Protein AF-A0A9X1X1B3-F1 (afdb_monomer)

Foldseek 3Di:
DDDPPPPDDVVNVVVVVVVVVVVVVVVVVVPPPVPLPPDDLVVLLLLLLVLLLLLLVCLLCVPDVVSVVDCSNVVSVVNDPVPPDCSSVVSNVVSNVLNVPQFFDPDDPPVRDGPSNVSSVCVSVDPVSVVSSVVSVVVVVVVVD

Sequence (145 aa):
MNNFLSRFSPVIFVCLLLTILIFSSCHAWFAKDETKKDLAPPQQREWLKQIALCDCLKHAFPKEDCIKNDVSFSILAEFTDFRQHNTYQLIDSLAKLAVKNIEPAQPADYEGKKPYMLGCIDFYHSKSLDSLIKVIEKRNRGSKK

Solvent-accessible surface area (backbone atoms only — not comparable to full-atom values): 8733 Å² total; per-residue (Å²): 135,89,84,87,76,87,77,74,54,71,66,58,57,53,53,53,53,52,51,53,57,60,56,59,63,59,59,66,70,70,69,72,68,74,72,80,70,82,66,56,69,73,58,51,54,50,48,54,37,51,47,32,32,4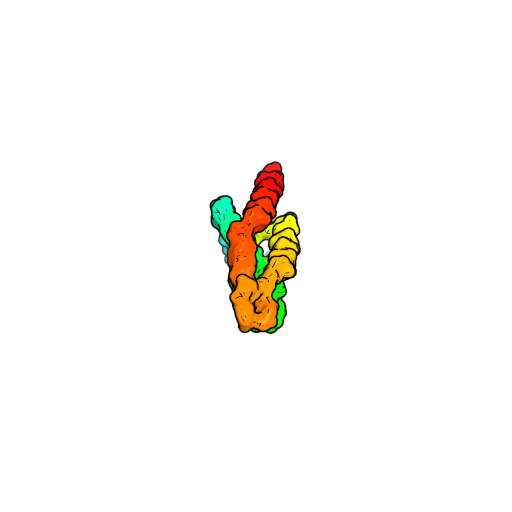8,40,17,48,42,63,64,38,78,82,43,62,73,65,71,72,50,58,64,58,61,56,52,53,68,76,43,85,49,86,57,84,59,48,61,59,56,38,44,55,50,18,49,49,51,52,70,68,49,59,51,61,80,94,56,97,54,83,75,46,55,57,54,70,59,46,29,52,50,46,53,73,27,70,67,52,56,50,51,50,53,52,52,55,53,51,58,61,59,73,76,110

Secondary structure (DSSP, 8-state):
---SSTT--HHHHHHHHHHHHHHHHHHTTTT---------HHHHHHHHHHHHHHHHHHHH-TT-HHHHH--HHHHHHHH--TTTTTHHHHHHHHHHHHHHTPPPPTTS-STT---HHHHHHHHHT-HHHHHHHHHHHHHHHHTT-

Structure (mmCIF, N/CA/C/O backbone):
data_AF-A0A9X1X1B3-F1
#
_entry.id   AF-A0A9X1X1B3-F1
#
loop_
_atom_site.group_PDB
_atom_site.id
_atom_site.type_symbol
_atom_site.label_atom_id
_atom_site.label_alt_id
_atom_site.label_comp_id
_atom_site.label_asym_id
_atom_site.label_entity_id
_atom_site.label_seq_id
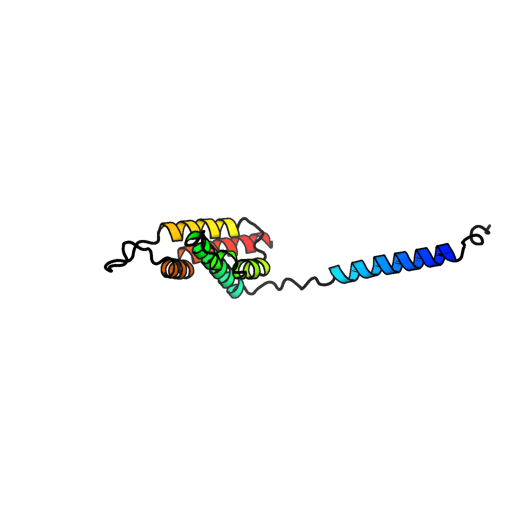_atom_site.pdbx_PDB_ins_code
_atom_site.Cartn_x
_atom_site.Cartn_y
_atom_site.Cartn_z
_atom_site.occupancy
_atom_site.B_iso_or_equiv
_atom_site.auth_seq_id
_atom_site.auth_comp_id
_atom_site.auth_asym_id
_atom_site.auth_atom_id
_atom_site.pdbx_PDB_model_num
ATOM 1 N N . MET A 1 1 ? 22.236 -39.956 -62.080 1.00 52.38 1 MET A N 1
ATOM 2 C CA . MET A 1 1 ? 21.683 -38.793 -61.355 1.00 52.38 1 MET A CA 1
ATOM 3 C C . MET A 1 1 ? 20.207 -38.675 -61.692 1.00 52.38 1 MET A C 1
ATOM 5 O O . MET A 1 1 ? 19.879 -38.744 -62.865 1.00 52.38 1 MET A O 1
ATOM 9 N N . ASN A 1 2 ? 19.387 -38.490 -60.656 1.00 53.97 2 ASN A N 1
ATOM 10 C CA . ASN A 1 2 ? 18.008 -37.983 -60.661 1.00 53.97 2 ASN A CA 1
ATOM 11 C C . ASN A 1 2 ? 16.904 -38.899 -61.205 1.00 53.97 2 ASN A C 1
ATOM 13 O O . ASN A 1 2 ? 16.773 -39.062 -62.406 1.00 53.97 2 ASN A O 1
ATOM 17 N N . ASN A 1 3 ? 16.071 -39.420 -60.291 1.00 54.41 3 ASN A N 1
ATOM 18 C CA . ASN A 1 3 ? 14.610 -39.535 -60.450 1.00 54.41 3 ASN A CA 1
ATOM 19 C C . ASN A 1 3 ? 13.932 -39.897 -59.110 1.00 54.41 3 ASN A C 1
ATOM 21 O O . ASN A 1 3 ? 13.127 -40.817 -59.026 1.00 54.41 3 ASN A O 1
ATOM 25 N N . PHE A 1 4 ? 14.267 -39.179 -58.030 1.00 54.16 4 PHE A N 1
ATOM 26 C CA . PHE A 1 4 ? 13.650 -39.403 -56.712 1.00 54.16 4 PHE A CA 1
ATOM 27 C C . PHE A 1 4 ? 12.422 -38.505 -56.446 1.00 54.16 4 PHE A C 1
ATOM 29 O O . PHE A 1 4 ? 11.787 -38.615 -55.405 1.00 54.16 4 PHE A O 1
ATOM 36 N N . LEU A 1 5 ? 12.049 -37.622 -57.383 1.00 54.91 5 LEU A N 1
ATOM 37 C CA . LEU A 1 5 ? 11.018 -36.597 -57.154 1.00 54.91 5 LEU A CA 1
ATOM 38 C C . LEU A 1 5 ? 9.655 -36.866 -57.823 1.00 54.91 5 LEU A C 1
ATOM 40 O O . LEU A 1 5 ? 8.737 -36.080 -57.629 1.00 54.91 5 LEU A O 1
ATOM 44 N N . SER A 1 6 ? 9.455 -37.971 -58.552 1.00 55.53 6 SER A N 1
ATOM 45 C CA . SER A 1 6 ? 8.199 -38.209 -59.298 1.00 55.53 6 SER A CA 1
ATOM 46 C C . SER A 1 6 ? 7.110 -38.994 -58.546 1.00 55.53 6 SER A C 1
ATOM 48 O O . SER A 1 6 ? 6.099 -39.353 -59.142 1.00 55.53 6 SER A O 1
ATOM 50 N N . ARG A 1 7 ? 7.280 -39.274 -57.244 1.00 59.16 7 ARG A N 1
ATOM 51 C CA . ARG A 1 7 ? 6.344 -40.104 -56.451 1.00 59.16 7 ARG A CA 1
ATOM 52 C C . ARG A 1 7 ? 5.592 -39.376 -55.337 1.00 59.16 7 ARG A C 1
ATOM 54 O O . ARG A 1 7 ? 4.928 -40.023 -54.528 1.00 59.16 7 ARG A O 1
ATOM 61 N N . PHE A 1 8 ? 5.653 -38.051 -55.286 1.00 59.47 8 PHE A N 1
ATOM 62 C CA . PHE A 1 8 ? 4.901 -37.304 -54.283 1.00 59.47 8 PHE A CA 1
ATOM 63 C C . PHE A 1 8 ? 3.468 -37.074 -54.768 1.00 59.47 8 PHE A C 1
ATOM 65 O O . PHE A 1 8 ? 3.219 -36.297 -55.683 1.00 59.47 8 PHE A O 1
ATOM 72 N N . SER A 1 9 ? 2.529 -37.804 -54.159 1.00 69.25 9 SER A N 1
ATOM 73 C CA . SER A 1 9 ? 1.090 -37.638 -54.374 1.00 69.25 9 SER A CA 1
ATOM 74 C C . SER A 1 9 ? 0.675 -36.186 -54.087 1.00 69.25 9 SER A C 1
ATOM 76 O O . SER A 1 9 ? 1.135 -35.626 -53.086 1.00 69.25 9 SER A O 1
ATOM 78 N N . PRO A 1 10 ? -0.214 -35.575 -54.894 1.00 72.25 10 PRO A N 1
ATOM 79 C CA . PRO A 1 10 ? -0.677 -34.196 -54.693 1.00 72.25 10 PRO A CA 1
ATOM 80 C C . PRO A 1 10 ? -1.274 -33.966 -53.295 1.00 72.25 10 PRO A C 1
ATOM 82 O O . PRO A 1 10 ? -1.212 -32.859 -52.767 1.00 72.25 10 PRO A O 1
ATOM 85 N N . VAL A 1 11 ? -1.763 -35.027 -52.646 1.00 74.38 11 VAL A N 1
ATOM 86 C CA . VAL A 1 11 ? -2.284 -34.997 -51.272 1.00 74.38 11 VAL A CA 1
ATOM 87 C C . VAL A 1 11 ? -1.201 -34.611 -50.254 1.00 74.38 11 VAL A C 1
ATOM 89 O O . VAL A 1 11 ? -1.471 -33.848 -49.331 1.00 74.38 11 VAL A O 1
ATOM 92 N N . ILE A 1 12 ? 0.044 -35.066 -50.443 1.00 76.06 12 ILE A N 1
ATOM 93 C CA . ILE A 1 12 ? 1.163 -34.774 -49.530 1.00 76.06 12 ILE A CA 1
ATOM 94 C C . ILE A 1 12 ? 1.532 -33.285 -49.594 1.00 76.06 12 ILE A C 1
ATOM 96 O O . ILE A 1 12 ? 1.781 -32.667 -48.560 1.00 76.06 12 ILE A O 1
ATOM 100 N N . PHE A 1 13 ? 1.505 -32.689 -50.790 1.00 75.00 13 PH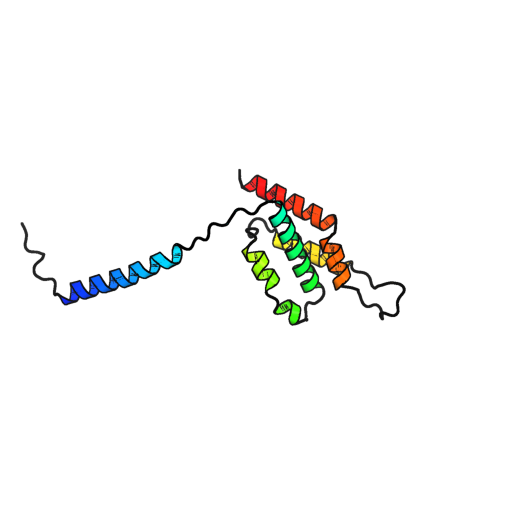E A N 1
ATOM 101 C CA . PHE A 1 13 ? 1.756 -31.257 -50.973 1.00 75.00 13 PHE A CA 1
ATOM 102 C C . PHE A 1 13 ? 0.674 -30.390 -50.320 1.00 75.00 13 PHE A C 1
ATOM 104 O O . PHE A 1 13 ? 0.999 -29.395 -49.675 1.00 75.00 13 PHE A O 1
ATOM 111 N N . VAL A 1 14 ? -0.597 -30.787 -50.426 1.00 80.25 14 VAL A N 1
ATOM 112 C CA . VAL A 1 14 ? -1.712 -30.075 -49.779 1.00 80.25 14 VAL A CA 1
ATOM 113 C C . VAL A 1 14 ? -1.605 -30.152 -48.252 1.00 80.25 14 VAL A C 1
ATOM 115 O O . VAL A 1 14 ? -1.761 -29.134 -47.579 1.00 80.25 14 VAL A O 1
ATOM 118 N N . CYS A 1 15 ? -1.266 -31.319 -47.693 1.00 78.69 15 CYS A N 1
ATOM 119 C CA . CYS A 1 15 ? -1.055 -31.468 -46.251 1.00 78.69 15 CYS A CA 1
ATOM 120 C C . CYS A 1 15 ? 0.129 -30.632 -45.737 1.00 78.69 15 CYS A C 1
ATOM 122 O O . CYS A 1 15 ? 0.015 -30.021 -44.677 1.00 78.69 15 CYS A O 1
ATOM 124 N N . LEU A 1 16 ? 1.235 -30.558 -46.486 1.00 79.12 16 LEU A N 1
ATOM 125 C CA . LEU A 1 16 ? 2.394 -29.732 -46.120 1.00 79.12 16 LEU A CA 1
ATOM 126 C C . LEU A 1 16 ? 2.087 -28.229 -46.172 1.00 79.12 16 LEU A C 1
ATOM 128 O O . LEU A 1 16 ? 2.544 -27.478 -45.316 1.00 79.12 16 LEU A O 1
ATOM 132 N N . LEU A 1 17 ? 1.287 -27.775 -47.137 1.00 75.81 17 LEU A N 1
ATOM 133 C CA . LEU A 1 17 ? 0.872 -26.370 -47.209 1.00 75.81 17 LEU A CA 1
ATOM 134 C C . LEU A 1 17 ? -0.062 -25.987 -46.052 1.00 75.81 17 LEU A C 1
ATOM 136 O O . LEU A 1 17 ? 0.082 -24.906 -45.480 1.00 75.81 17 LEU A O 1
ATOM 140 N N . LEU A 1 18 ? -0.974 -26.880 -45.658 1.00 77.31 18 LEU A N 1
ATOM 141 C CA . LEU A 1 18 ? -1.874 -26.649 -44.526 1.00 77.31 18 LEU A CA 1
ATOM 142 C C . LEU A 1 18 ? -1.125 -26.579 -43.189 1.00 77.31 18 LEU A C 1
ATOM 144 O O . LEU A 1 18 ? -1.441 -25.717 -42.372 1.00 77.31 18 LEU A O 1
ATOM 148 N N . THR A 1 19 ? -0.104 -27.412 -42.962 1.00 74.31 19 THR A N 1
ATOM 149 C CA . THR A 1 19 ? 0.688 -27.329 -41.723 1.00 74.31 19 THR A CA 1
ATOM 150 C C . THR A 1 19 ? 1.481 -26.025 -41.649 1.00 74.31 19 THR A C 1
ATOM 152 O O . THR A 1 19 ? 1.474 -25.378 -40.604 1.00 74.31 19 THR A O 1
ATOM 155 N N . ILE A 1 20 ? 2.080 -25.565 -42.752 1.00 73.25 20 ILE A N 1
ATOM 156 C CA . ILE A 1 20 ? 2.803 -24.280 -42.803 1.00 73.25 20 ILE A CA 1
ATOM 157 C C . ILE A 1 20 ? 1.873 -23.092 -42.486 1.00 73.25 20 ILE A C 1
ATOM 159 O O . ILE A 1 20 ? 2.271 -22.175 -41.761 1.00 73.25 20 ILE A O 1
ATOM 163 N N . LEU A 1 21 ? 0.623 -23.113 -42.965 1.00 65.88 21 LEU A N 1
ATOM 164 C CA . LEU A 1 21 ? -0.377 -22.072 -42.677 1.00 65.88 21 LEU A CA 1
ATOM 165 C C . LEU A 1 21 ? -0.831 -22.065 -41.203 1.00 65.88 21 LEU A C 1
ATOM 167 O O . LEU A 1 21 ? -1.060 -20.996 -40.631 1.00 65.88 21 LEU A O 1
ATOM 171 N N . ILE A 1 22 ? -0.902 -23.236 -40.561 1.00 67.94 22 ILE A N 1
ATOM 172 C CA . ILE A 1 22 ? -1.227 -23.357 -39.128 1.00 67.94 22 ILE A CA 1
ATOM 173 C C . ILE A 1 22 ? -0.045 -22.901 -38.250 1.00 67.94 22 ILE A C 1
ATOM 175 O O . ILE A 1 22 ? -0.249 -22.266 -37.218 1.00 67.94 22 ILE A O 1
ATOM 179 N N . PHE A 1 23 ? 1.204 -23.155 -38.657 1.00 61.25 23 PHE A N 1
ATOM 180 C CA . PHE A 1 23 ? 2.382 -22.702 -37.900 1.00 61.25 23 PHE A CA 1
ATOM 181 C C . PHE A 1 23 ? 2.646 -21.192 -38.028 1.00 61.25 23 PHE A C 1
ATOM 183 O O . PHE A 1 23 ? 3.079 -20.556 -37.067 1.00 61.25 23 PHE A O 1
ATOM 190 N N . SER A 1 24 ? 2.351 -20.585 -39.180 1.00 62.06 24 SER A N 1
ATOM 191 C CA . SER A 1 24 ? 2.582 -19.147 -39.412 1.00 62.06 24 SER A CA 1
ATOM 192 C C . SER A 1 24 ? 1.601 -18.233 -38.665 1.00 62.06 24 SER A C 1
ATOM 194 O O . SER A 1 24 ? 1.951 -17.099 -38.339 1.00 62.06 24 SER A O 1
ATOM 196 N N . SER A 1 25 ? 0.419 -18.731 -38.296 1.00 58.62 25 SER A N 1
ATOM 197 C CA . SER A 1 25 ? -0.553 -17.992 -37.478 1.00 58.62 25 SER A CA 1
ATOM 198 C C . SER A 1 25 ? -0.193 -17.951 -35.983 1.00 58.62 25 SER A C 1
ATOM 200 O O . SER A 1 25 ? -0.693 -17.090 -35.262 1.00 58.62 25 SER A O 1
ATOM 202 N N . CYS A 1 26 ? 0.738 -18.794 -35.519 1.00 57.03 26 CYS A N 1
ATOM 203 C CA . CYS A 1 26 ? 1.205 -18.791 -34.128 1.00 57.03 26 CYS A CA 1
ATOM 204 C C . CYS A 1 26 ? 2.259 -17.697 -33.848 1.00 57.03 26 CYS A C 1
ATOM 206 O O . CYS A 1 26 ? 2.348 -17.179 -32.738 1.00 57.03 26 CYS A O 1
ATOM 208 N N . HIS A 1 27 ? 3.029 -17.272 -34.857 1.00 54.47 27 HIS A N 1
ATOM 209 C CA . HIS A 1 27 ? 4.084 -16.266 -34.665 1.00 54.47 27 HIS A CA 1
ATOM 210 C C . HIS A 1 27 ? 3.569 -14.821 -34.561 1.00 54.47 27 HIS A C 1
ATOM 212 O O . HIS A 1 27 ? 4.207 -13.996 -33.910 1.00 54.47 27 HIS A O 1
ATOM 218 N N . ALA A 1 28 ? 2.403 -14.510 -35.137 1.00 53.94 28 ALA A N 1
ATOM 219 C CA . ALA A 1 28 ? 1.830 -13.161 -35.093 1.00 53.94 28 ALA A CA 1
ATOM 220 C C . ALA A 1 28 ? 1.285 -12.767 -33.705 1.00 53.94 28 ALA A C 1
ATOM 222 O O . ALA A 1 28 ? 1.117 -11.581 -33.425 1.00 53.94 28 ALA A O 1
ATOM 223 N N . TRP A 1 29 ? 1.037 -13.736 -32.818 1.00 50.09 29 TRP A N 1
ATOM 224 C CA . TRP A 1 29 ? 0.523 -13.476 -31.469 1.00 50.09 29 TRP A CA 1
ATOM 225 C C . TRP A 1 29 ? 1.611 -13.103 -30.453 1.00 50.09 29 TRP A C 1
ATOM 227 O O . TRP A 1 29 ? 1.320 -12.422 -29.475 1.00 50.09 29 TRP A O 1
ATOM 237 N N . PHE A 1 30 ? 2.873 -13.451 -30.716 1.00 54.97 30 PHE A N 1
ATOM 238 C CA . PHE A 1 30 ? 4.005 -13.091 -29.850 1.00 54.97 30 PHE A CA 1
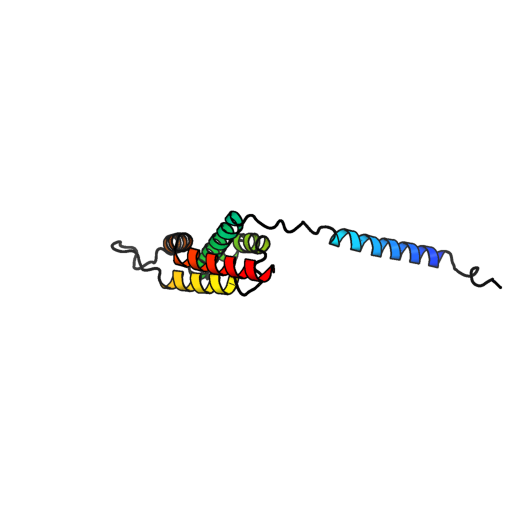ATOM 239 C C . PHE A 1 30 ? 4.646 -11.736 -30.192 1.00 54.97 30 PHE A C 1
ATOM 241 O O . PHE A 1 30 ? 5.540 -11.292 -29.482 1.00 54.97 30 PHE A O 1
ATOM 248 N N . ALA A 1 31 ? 4.196 -11.063 -31.257 1.00 49.09 31 ALA A N 1
ATOM 249 C CA . ALA A 1 31 ? 4.754 -9.783 -31.702 1.00 49.09 31 ALA A CA 1
ATOM 250 C C . ALA A 1 31 ? 4.055 -8.544 -31.107 1.00 49.09 31 ALA A C 1
ATOM 252 O O . ALA A 1 31 ? 4.408 -7.420 -31.456 1.00 49.09 31 ALA A O 1
ATOM 253 N N . LYS A 1 32 ? 3.089 -8.718 -30.194 1.00 46.41 32 LYS A N 1
ATOM 254 C CA . LYS A 1 32 ? 2.647 -7.641 -29.294 1.00 46.41 32 LYS A CA 1
ATOM 255 C C . LYS A 1 32 ? 3.515 -7.642 -28.036 1.00 46.41 32 LYS A C 1
ATOM 257 O O . LYS A 1 32 ? 3.031 -7.845 -26.929 1.00 46.41 32 LYS A O 1
ATOM 262 N N . ASP A 1 33 ? 4.812 -7.426 -28.217 1.00 50.38 33 ASP A N 1
ATOM 263 C CA . ASP A 1 33 ? 5.620 -6.877 -27.134 1.00 50.38 33 ASP A CA 1
ATOM 264 C C . ASP A 1 33 ? 5.270 -5.387 -27.098 1.00 50.38 33 ASP A C 1
ATOM 266 O O . ASP A 1 33 ? 5.836 -4.570 -27.829 1.00 50.38 33 ASP A O 1
ATOM 270 N N . GLU A 1 34 ? 4.207 -5.044 -26.361 1.00 54.66 34 GLU A N 1
ATOM 271 C CA . GLU A 1 34 ? 3.979 -3.655 -25.990 1.00 54.66 34 GLU A CA 1
ATOM 272 C C . GLU A 1 34 ? 5.214 -3.237 -25.210 1.00 54.66 34 GLU A C 1
ATOM 274 O O . GLU A 1 34 ? 5.386 -3.615 -24.055 1.00 54.66 34 GLU A O 1
ATOM 279 N N . THR A 1 35 ? 6.101 -2.509 -25.889 1.00 48.09 35 THR A N 1
ATOM 280 C CA . THR A 1 35 ? 7.284 -1.868 -25.330 1.00 48.09 35 THR A CA 1
ATOM 281 C C . THR A 1 35 ? 6.979 -1.431 -23.906 1.00 48.09 35 THR A C 1
ATOM 283 O O . THR A 1 35 ? 6.249 -0.453 -23.722 1.00 48.09 35 THR A O 1
ATOM 286 N N . LYS A 1 36 ? 7.504 -2.168 -22.914 1.00 54.66 36 LYS A N 1
ATOM 287 C CA . LYS A 1 36 ? 7.515 -1.769 -21.504 1.00 54.66 36 LYS A CA 1
ATOM 288 C C . LYS A 1 36 ? 8.119 -0.378 -21.467 1.00 54.66 36 LYS A C 1
ATOM 290 O O . LYS A 1 36 ? 9.337 -0.211 -21.525 1.00 54.66 36 LYS A O 1
ATOM 295 N N . LYS A 1 37 ? 7.265 0.640 -21.478 1.00 54.50 37 LYS A N 1
ATOM 296 C CA . LYS A 1 37 ? 7.709 2.021 -21.483 1.00 54.50 37 LYS A CA 1
ATOM 297 C C . LYS A 1 37 ? 8.304 2.236 -20.107 1.00 54.50 37 LYS A C 1
ATOM 299 O O . LYS A 1 37 ? 7.568 2.236 -19.124 1.00 54.50 37 LYS A O 1
ATOM 304 N N . ASP A 1 38 ? 9.631 2.334 -20.043 1.00 63.53 38 ASP A N 1
ATOM 305 C CA . ASP A 1 38 ? 10.349 2.664 -18.818 1.00 63.53 38 ASP A CA 1
ATOM 306 C C . ASP A 1 38 ? 9.679 3.911 -18.231 1.00 63.53 38 ASP A C 1
ATOM 308 O O . ASP A 1 38 ? 9.717 5.005 -18.800 1.00 63.53 38 ASP A O 1
ATOM 312 N N . LEU A 1 39 ? 8.945 3.705 -17.143 1.00 63.75 39 LEU A N 1
ATOM 313 C CA . LEU A 1 39 ? 8.124 4.751 -16.573 1.00 63.75 39 LEU A CA 1
ATOM 314 C C . LEU A 1 39 ? 8.983 5.876 -16.026 1.00 63.75 39 LEU A C 1
ATOM 316 O O . LEU A 1 39 ? 10.030 5.642 -15.416 1.00 63.75 39 LEU A O 1
ATOM 320 N N . ALA A 1 40 ? 8.494 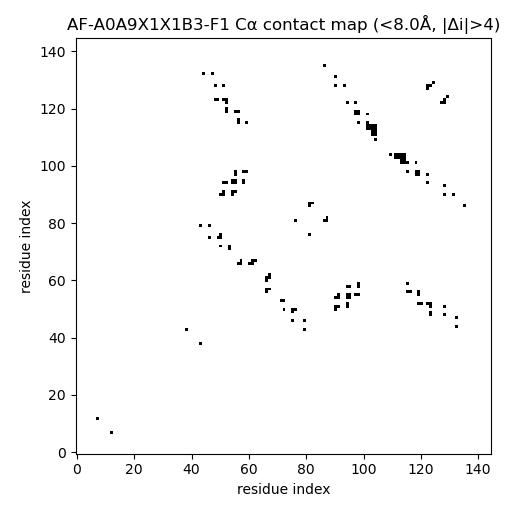7.105 -16.190 1.00 68.81 40 ALA A N 1
ATOM 321 C CA . ALA A 1 40 ? 9.126 8.258 -15.577 1.00 68.81 40 ALA A CA 1
ATOM 322 C C . ALA A 1 40 ? 9.212 8.033 -14.050 1.00 68.81 40 ALA A C 1
ATOM 324 O O . ALA A 1 40 ? 8.218 7.621 -13.441 1.00 68.81 40 ALA A O 1
ATOM 325 N N . PRO A 1 41 ? 10.357 8.321 -13.400 1.00 71.88 41 PRO A N 1
ATOM 326 C CA . PRO A 1 41 ? 10.542 8.063 -11.971 1.00 71.88 41 PRO A CA 1
ATOM 327 C C . PRO A 1 41 ? 9.430 8.608 -11.048 1.00 71.88 41 PRO A C 1
ATOM 329 O O . PRO A 1 41 ? 9.062 7.904 -10.108 1.00 71.88 41 PRO A O 1
ATOM 332 N N . PRO A 1 42 ? 8.832 9.798 -11.296 1.00 79.38 42 PRO A N 1
ATOM 333 C CA . PRO A 1 42 ? 7.708 10.282 -10.488 1.00 79.38 42 PRO A CA 1
ATOM 334 C C . PRO A 1 42 ? 6.465 9.385 -10.560 1.00 79.38 42 PRO A C 1
ATOM 336 O O . PRO A 1 42 ? 5.798 9.183 -9.550 1.00 79.38 42 PRO A O 1
ATOM 339 N N . GLN A 1 43 ? 6.179 8.806 -11.727 1.00 87.19 43 GLN A N 1
ATOM 340 C CA . GLN A 1 43 ? 5.019 7.938 -11.930 1.00 87.19 43 GLN A CA 1
ATOM 341 C C . GLN A 1 43 ? 5.217 6.570 -11.264 1.00 87.19 43 GLN A C 1
ATOM 343 O O . GLN A 1 43 ? 4.295 6.037 -10.657 1.00 87.19 43 GLN A O 1
ATOM 348 N N . GLN A 1 44 ? 6.441 6.033 -11.297 1.00 86.69 44 GLN A N 1
ATOM 349 C CA . GLN A 1 44 ? 6.776 4.794 -10.587 1.00 86.69 44 GLN A CA 1
ATOM 350 C C . GLN A 1 44 ? 6.585 4.920 -9.074 1.00 86.69 44 GLN A C 1
ATOM 352 O O . GLN A 1 44 ? 6.024 4.029 -8.437 1.00 86.69 44 GLN A O 1
ATOM 357 N N . ARG A 1 45 ? 7.051 6.033 -8.496 1.00 91.06 45 ARG A N 1
ATOM 358 C CA . ARG A 1 45 ? 6.874 6.329 -7.071 1.00 91.06 45 ARG A CA 1
ATOM 359 C C . ARG A 1 45 ? 5.402 6.356 -6.689 1.00 91.06 45 ARG A C 1
ATOM 361 O O . ARG A 1 45 ? 5.031 5.778 -5.673 1.00 91.06 45 ARG A O 1
ATOM 368 N N . GLU A 1 46 ? 4.594 7.030 -7.493 1.00 93.38 46 GLU A N 1
ATOM 369 C CA . GLU A 1 46 ? 3.162 7.161 -7.258 1.00 93.38 46 GLU A CA 1
ATOM 370 C C . GLU A 1 46 ? 2.463 5.794 -7.257 1.00 93.38 46 GLU A C 1
ATOM 372 O O . GLU A 1 46 ? 1.749 5.462 -6.315 1.00 93.38 46 GLU A O 1
ATOM 377 N N . TRP A 1 47 ? 2.762 4.928 -8.225 1.00 92.00 47 TRP A N 1
ATOM 378 C CA . TRP A 1 47 ? 2.201 3.575 -8.244 1.00 92.00 47 TRP A CA 1
ATOM 379 C C . TRP A 1 47 ? 2.638 2.712 -7.067 1.00 92.00 47 TRP A C 1
ATOM 381 O O . TRP A 1 47 ? 1.823 1.974 -6.524 1.00 92.00 47 TRP A O 1
ATOM 391 N N . LEU A 1 48 ? 3.886 2.834 -6.608 1.00 92.50 48 LEU A N 1
ATOM 392 C CA . LEU A 1 48 ? 4.331 2.149 -5.391 1.00 92.50 48 LEU A CA 1
ATOM 393 C C . LEU A 1 48 ? 3.536 2.599 -4.161 1.00 92.50 48 LEU A C 1
ATOM 395 O O . LEU A 1 48 ? 3.220 1.773 -3.303 1.00 92.50 48 LEU A O 1
ATOM 399 N N . LYS A 1 49 ? 3.188 3.887 -4.075 1.00 96.25 49 LYS A N 1
ATOM 400 C CA . LYS A 1 49 ? 2.323 4.383 -3.001 1.00 96.25 49 LYS A CA 1
ATOM 401 C C . LYS A 1 49 ? 0.904 3.838 -3.119 1.00 96.25 49 LYS A C 1
ATOM 403 O O . LYS A 1 49 ? 0.341 3.412 -2.115 1.00 96.25 49 LYS A O 1
ATOM 408 N N . GLN A 1 50 ? 0.345 3.799 -4.325 1.00 96.00 50 GLN A N 1
ATOM 409 C CA . GLN A 1 50 ? -0.995 3.256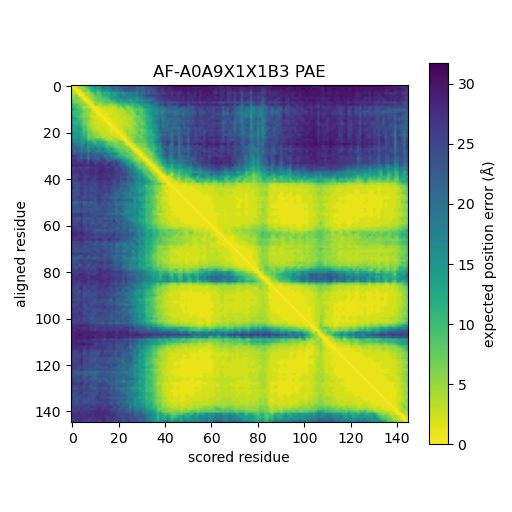 -4.563 1.00 96.00 50 GLN A CA 1
ATOM 410 C C . GLN A 1 50 ? -1.066 1.754 -4.250 1.00 96.00 50 GLN A C 1
ATOM 412 O O . GLN A 1 50 ? -1.995 1.317 -3.578 1.00 96.00 50 GLN A O 1
ATOM 417 N N . ILE A 1 51 ? -0.038 0.980 -4.614 1.00 94.38 51 ILE A N 1
ATOM 418 C CA . ILE A 1 51 ? 0.104 -0.430 -4.214 1.00 94.38 51 ILE A CA 1
ATOM 419 C C . ILE A 1 51 ? 0.119 -0.556 -2.685 1.00 94.38 51 ILE A C 1
ATOM 421 O O . ILE A 1 51 ? -0.607 -1.376 -2.128 1.00 94.38 51 ILE A O 1
ATOM 425 N N . ALA A 1 52 ? 0.892 0.286 -1.993 1.00 96.50 52 ALA A N 1
ATOM 426 C CA . ALA A 1 52 ? 0.952 0.281 -0.532 1.00 96.50 52 ALA A CA 1
ATOM 427 C C . ALA A 1 52 ? -0.401 0.612 0.123 1.00 96.50 52 ALA A C 1
ATOM 429 O O . ALA A 1 52 ? -0.751 0.025 1.149 1.00 96.50 52 ALA A O 1
ATOM 430 N N . LEU A 1 53 ? -1.177 1.520 -0.477 1.00 97.56 53 LEU A N 1
ATOM 431 C CA . LEU A 1 53 ? -2.540 1.826 -0.046 1.00 97.56 53 LEU A CA 1
ATOM 432 C C . LEU A 1 53 ? -3.469 0.618 -0.233 1.00 97.56 53 LEU A C 1
ATOM 434 O O . LEU A 1 53 ? -4.185 0.262 0.705 1.00 97.56 53 LEU A O 1
ATOM 438 N N . CYS A 1 54 ? -3.421 -0.046 -1.392 1.00 95.50 54 CYS A N 1
ATOM 439 C CA . CYS A 1 54 ? -4.185 -1.269 -1.651 1.00 95.50 54 CYS A CA 1
ATOM 440 C C . CYS A 1 54 ? -3.862 -2.369 -0.627 1.00 95.50 54 CYS A C 1
ATOM 442 O O . CYS A 1 54 ? -4.781 -2.953 -0.049 1.00 95.50 54 CYS A O 1
ATOM 444 N N . ASP A 1 55 ? -2.580 -2.614 -0.343 1.00 96.00 55 ASP A N 1
ATOM 445 C CA . ASP A 1 55 ? -2.170 -3.599 0.665 1.00 96.00 55 ASP A CA 1
ATOM 446 C C . ASP A 1 55 ? -2.649 -3.207 2.068 1.00 96.00 55 ASP A C 1
ATOM 448 O O . ASP A 1 55 ? -3.145 -4.053 2.814 1.00 96.00 55 ASP A O 1
ATOM 452 N N . CYS A 1 56 ? -2.576 -1.924 2.431 1.00 98.06 56 CYS A N 1
ATOM 453 C CA . CYS A 1 56 ? -3.081 -1.449 3.719 1.00 98.06 56 CYS A CA 1
ATOM 454 C C . CYS A 1 56 ? -4.581 -1.732 3.873 1.00 98.06 56 CYS A C 1
ATOM 456 O O . CYS A 1 56 ? -5.004 -2.303 4.880 1.00 98.06 56 CYS A O 1
ATOM 458 N N . LEU A 1 57 ? -5.383 -1.408 2.856 1.00 97.38 57 LEU A N 1
ATOM 459 C CA . LEU A 1 57 ? -6.827 -1.654 2.871 1.00 97.38 57 LEU A CA 1
ATOM 460 C C . LEU A 1 57 ? -7.151 -3.150 2.925 1.00 97.38 57 LEU A C 1
ATOM 462 O O . LEU A 1 57 ? -8.015 -3.564 3.696 1.00 97.38 57 LEU A O 1
ATOM 466 N N . LYS A 1 58 ? -6.412 -3.978 2.186 1.00 95.81 58 LYS A N 1
ATOM 467 C CA . LYS A 1 58 ? -6.533 -5.441 2.235 1.00 95.81 58 LYS A CA 1
ATOM 468 C C . LYS A 1 58 ? -6.274 -6.002 3.634 1.00 95.81 58 LYS A C 1
ATOM 470 O O . LYS A 1 58 ? -6.998 -6.891 4.080 1.00 95.81 58 LYS A O 1
ATOM 475 N N . HIS A 1 59 ? -5.268 -5.485 4.339 1.00 97.19 59 HIS A N 1
ATOM 476 C CA . HIS A 1 59 ? -4.960 -5.898 5.715 1.00 97.19 59 HIS A CA 1
ATOM 477 C C . HIS A 1 59 ? -5.963 -5.359 6.738 1.00 97.19 59 HIS A C 1
ATOM 479 O O . HIS A 1 59 ? -6.234 -6.036 7.729 1.00 97.19 59 HIS A O 1
ATOM 485 N N . ALA A 1 60 ? -6.524 -4.170 6.511 1.00 96.88 60 ALA A N 1
ATOM 486 C CA . ALA A 1 60 ? -7.568 -3.595 7.356 1.00 96.88 60 ALA A CA 1
ATOM 487 C C . ALA A 1 60 ? -8.914 -4.327 7.222 1.00 96.88 60 ALA A C 1
ATOM 489 O O . ALA A 1 60 ? -9.642 -4.468 8.205 1.00 96.88 60 ALA A O 1
ATOM 490 N N . PHE A 1 61 ? -9.224 -4.826 6.023 1.00 95.69 61 PHE A N 1
ATOM 491 C CA . PHE A 1 61 ? -10.525 -5.389 5.664 1.00 95.69 61 PHE A CA 1
ATOM 492 C C . PHE A 1 61 ? -10.403 -6.779 5.006 1.00 95.69 61 PHE A C 1
ATOM 494 O O . PHE A 1 61 ? -10.902 -6.997 3.902 1.00 95.69 61 PHE A O 1
ATOM 501 N N . PRO A 1 62 ? -9.786 -7.778 5.668 1.00 92.56 62 PRO A N 1
ATOM 502 C CA . PRO A 1 62 ? -9.434 -9.054 5.033 1.00 92.56 62 PRO A CA 1
ATOM 503 C C . PRO A 1 62 ? -10.644 -9.904 4.621 1.00 92.56 62 PRO A C 1
ATOM 505 O O . PRO A 1 62 ? -10.507 -10.874 3.872 1.00 92.56 62 PRO A O 1
ATOM 508 N N . LYS A 1 63 ? -11.833 -9.586 5.143 1.00 93.62 63 LYS A N 1
ATOM 509 C CA . LYS A 1 63 ? -13.073 -10.316 4.871 1.00 93.62 63 LYS A CA 1
ATOM 510 C C . LYS A 1 63 ? -13.994 -9.601 3.885 1.00 93.62 63 LYS A C 1
ATOM 512 O O . LYS A 1 63 ? -14.876 -10.277 3.369 1.00 93.62 63 LYS A O 1
ATOM 517 N N . GLU A 1 64 ? -13.759 -8.326 3.585 1.00 92.81 64 GLU A N 1
ATOM 518 C CA . GLU A 1 64 ? -14.666 -7.517 2.769 1.00 92.81 64 GLU A CA 1
ATOM 519 C C . GLU A 1 64 ? -14.555 -7.862 1.284 1.00 92.81 64 GLU A C 1
ATOM 521 O O . GLU A 1 64 ? -13.474 -7.823 0.689 1.00 92.81 64 GLU A O 1
ATOM 526 N N . ASP A 1 65 ? -15.690 -8.187 0.671 1.00 87.94 65 ASP A N 1
ATOM 527 C CA . ASP A 1 65 ? -15.739 -8.640 -0.720 1.00 87.94 65 ASP A CA 1
ATOM 528 C C . ASP A 1 65 ? -15.425 -7.518 -1.710 1.00 87.94 65 ASP A C 1
ATOM 530 O O . ASP A 1 65 ? -14.842 -7.778 -2.761 1.00 87.94 65 ASP A O 1
ATOM 534 N N . CYS A 1 66 ? -15.735 -6.265 -1.367 1.00 85.50 66 CYS A N 1
ATOM 535 C CA . CYS A 1 66 ? -15.386 -5.119 -2.204 1.00 85.50 66 CYS A CA 1
ATOM 536 C C . CYS A 1 66 ? -13.869 -4.978 -2.385 1.00 85.50 66 CYS A C 1
ATOM 538 O O . CYS A 1 66 ? -13.427 -4.665 -3.481 1.00 85.50 66 CYS A O 1
ATOM 540 N N . ILE A 1 67 ? -13.070 -5.281 -1.357 1.00 89.31 67 ILE A N 1
ATOM 541 C CA . ILE A 1 67 ? -11.605 -5.213 -1.435 1.00 89.31 67 ILE A CA 1
ATOM 542 C C . ILE A 1 67 ? -11.032 -6.441 -2.151 1.00 89.31 67 ILE A C 1
ATOM 544 O O . ILE A 1 67 ? -10.051 -6.328 -2.879 1.00 89.31 67 ILE A O 1
ATOM 548 N N . LYS A 1 68 ? -11.640 -7.620 -1.974 1.00 86.31 68 LYS A N 1
ATOM 549 C CA . LYS A 1 68 ? -11.190 -8.860 -2.633 1.00 86.31 68 LYS A CA 1
ATOM 550 C C . LYS A 1 68 ? -11.466 -8.884 -4.135 1.00 86.31 68 LYS A C 1
ATOM 552 O O . LYS A 1 68 ? -10.683 -9.473 -4.873 1.00 86.31 68 LYS A O 1
ATOM 557 N N . ASN A 1 69 ? -12.587 -8.303 -4.558 1.00 90.44 69 ASN A N 1
ATOM 558 C CA . ASN A 1 69 ? -13.026 -8.307 -5.953 1.00 90.44 69 ASN A CA 1
ATOM 559 C C . ASN A 1 69 ? -12.531 -7.085 -6.740 1.00 90.44 69 ASN A C 1
ATOM 561 O O . ASN A 1 69 ? -12.709 -7.034 -7.956 1.00 90.44 69 ASN A O 1
ATOM 565 N N . ASP A 1 70 ? -11.924 -6.104 -6.069 1.00 92.19 70 ASP A N 1
ATOM 566 C CA . ASP A 1 70 ? -11.336 -4.946 -6.729 1.00 92.19 70 ASP A CA 1
ATOM 567 C C . ASP A 1 70 ? -10.047 -5.329 -7.478 1.00 92.19 70 ASP A C 1
ATOM 569 O O . ASP A 1 70 ? -9.171 -6.027 -6.965 1.00 92.19 70 ASP A O 1
ATOM 573 N N . VAL A 1 71 ? -9.930 -4.861 -8.720 1.00 92.25 71 VAL A N 1
ATOM 574 C CA . VAL A 1 71 ? -8.819 -5.206 -9.621 1.00 92.25 71 VAL A CA 1
ATOM 575 C C . VAL A 1 71 ? -7.700 -4.165 -9.631 1.00 92.25 71 VAL A C 1
ATOM 577 O O . VAL A 1 71 ? -6.704 -4.362 -10.330 1.00 92.25 71 VAL A O 1
ATOM 580 N N . SER A 1 72 ? -7.814 -3.077 -8.863 1.00 91.19 72 SER A N 1
ATOM 581 C CA . SER A 1 72 ? -6.862 -1.958 -8.894 1.00 91.19 72 SER A CA 1
ATOM 582 C C . SER A 1 72 ? -5.443 -2.413 -8.571 1.00 91.19 72 SER A C 1
ATOM 584 O O . SER A 1 72 ? -4.505 -2.006 -9.252 1.00 91.19 72 SER A O 1
ATOM 586 N N . PHE A 1 73 ? -5.273 -3.318 -7.598 1.00 87.56 73 PHE A N 1
ATOM 587 C CA . PHE A 1 73 ? -3.957 -3.887 -7.292 1.00 87.56 73 PHE A CA 1
ATOM 588 C C . PHE A 1 73 ? -3.357 -4.609 -8.503 1.00 87.56 73 PHE A C 1
ATOM 590 O O . PHE A 1 73 ? -2.192 -4.399 -8.820 1.00 87.56 73 PHE A O 1
ATOM 597 N N . SER A 1 74 ? -4.145 -5.441 -9.189 1.00 86.94 74 SER A N 1
ATOM 598 C CA . SER A 1 74 ? -3.683 -6.212 -10.350 1.00 86.94 74 SER A CA 1
ATOM 599 C C . SER A 1 74 ? -3.274 -5.296 -11.501 1.00 86.94 74 SER A C 1
ATOM 601 O O . SER A 1 74 ? -2.223 -5.507 -12.100 1.00 86.94 74 SER A O 1
ATOM 603 N N . ILE A 1 75 ? -4.058 -4.242 -11.747 1.00 88.38 75 ILE A N 1
ATOM 604 C CA . ILE A 1 75 ? -3.762 -3.211 -12.748 1.00 88.38 75 ILE A CA 1
ATOM 605 C C . ILE A 1 75 ? -2.446 -2.498 -12.406 1.00 88.38 75 ILE A C 1
ATOM 607 O O . ILE A 1 75 ? -1.558 -2.382 -13.247 1.00 88.38 75 ILE A O 1
ATOM 611 N N . LEU A 1 76 ? -2.276 -2.054 -11.158 1.00 86.88 76 LEU A N 1
ATOM 612 C CA . LEU A 1 76 ? -1.045 -1.391 -10.720 1.00 86.88 76 LEU A CA 1
ATOM 613 C C . LEU A 1 76 ? 0.167 -2.324 -10.809 1.00 86.88 76 LEU A C 1
ATOM 615 O O . LEU A 1 76 ? 1.221 -1.915 -11.298 1.00 86.88 76 LEU A O 1
ATOM 619 N N . ALA A 1 77 ? 0.005 -3.577 -10.382 1.00 82.25 77 ALA A N 1
ATOM 620 C CA . ALA A 1 77 ? 1.050 -4.590 -10.404 1.00 82.25 77 ALA A CA 1
ATOM 621 C C . ALA A 1 77 ? 1.520 -4.920 -11.829 1.00 82.25 77 ALA A C 1
ATOM 623 O O . ALA A 1 77 ? 2.702 -5.210 -12.025 1.00 82.25 77 ALA A O 1
ATOM 624 N N . GLU A 1 78 ? 0.621 -4.862 -12.816 1.00 81.12 78 GLU A N 1
ATOM 625 C CA . GLU A 1 78 ? 0.938 -5.068 -14.231 1.00 81.12 78 GLU A CA 1
ATOM 626 C C . GLU A 1 78 ? 1.851 -3.971 -14.770 1.00 81.12 78 GLU A C 1
ATOM 628 O O . GLU A 1 78 ? 2.848 -4.257 -15.438 1.00 81.12 78 GLU A O 1
ATOM 633 N N . PHE A 1 79 ? 1.561 -2.718 -14.427 1.00 77.12 79 PHE A N 1
ATOM 634 C CA . PHE A 1 79 ? 2.378 -1.618 -14.904 1.00 77.12 79 PHE A CA 1
ATOM 635 C C . PHE A 1 79 ? 3.722 -1.487 -14.177 1.00 77.12 79 PHE A C 1
ATOM 637 O O . PHE A 1 79 ? 4.659 -0.850 -14.669 1.00 77.12 79 PHE A O 1
ATOM 644 N N . THR A 1 80 ? 3.850 -2.094 -13.004 1.00 70.94 80 THR A N 1
ATOM 645 C CA . THR A 1 80 ? 5.092 -2.076 -12.249 1.00 70.94 80 THR A CA 1
ATOM 646 C C . THR A 1 80 ? 5.952 -3.309 -12.517 1.00 70.94 80 THR A C 1
ATOM 648 O O . THR A 1 80 ? 5.647 -4.414 -12.071 1.00 70.94 80 THR A O 1
ATOM 651 N N . ASP A 1 81 ? 7.120 -3.128 -13.142 1.00 67.25 81 ASP A N 1
ATOM 652 C CA . ASP A 1 81 ? 8.104 -4.208 -13.344 1.00 67.25 81 ASP A CA 1
ATOM 653 C C . ASP A 1 81 ? 8.877 -4.586 -12.060 1.00 67.25 81 ASP A C 1
ATOM 655 O O . ASP A 1 81 ? 10.056 -4.938 -12.072 1.00 67.25 81 ASP A O 1
ATOM 659 N N . PHE A 1 82 ? 8.226 -4.493 -10.901 1.00 64.06 82 PHE A N 1
ATOM 660 C CA . PHE A 1 82 ? 8.836 -4.708 -9.588 1.00 64.06 82 PHE A CA 1
ATOM 661 C C . PHE A 1 82 ? 8.746 -6.161 -9.113 1.00 64.06 82 PHE A C 1
ATOM 663 O O . PHE A 1 82 ? 8.931 -6.448 -7.929 1.00 64.06 82 PHE A O 1
ATOM 670 N N . ARG A 1 83 ? 8.535 -7.104 -10.046 1.00 55.50 83 ARG A N 1
ATOM 671 C CA . ARG A 1 83 ? 8.746 -8.542 -9.798 1.00 55.50 83 ARG A CA 1
ATOM 672 C C . ARG A 1 83 ? 10.202 -8.854 -9.422 1.00 55.50 83 ARG A C 1
ATOM 674 O O . ARG A 1 83 ? 10.476 -9.913 -8.867 1.00 55.50 83 ARG A O 1
ATOM 681 N N . GLN A 1 84 ? 11.125 -7.924 -9.663 1.00 59.62 84 GLN A N 1
ATOM 682 C CA . GLN A 1 84 ? 12.495 -7.994 -9.171 1.00 59.62 84 GLN A CA 1
ATOM 683 C C . GLN A 1 84 ? 12.599 -7.546 -7.692 1.00 59.62 84 GLN A C 1
ATOM 685 O O . GLN A 1 84 ? 12.026 -6.541 -7.268 1.00 59.62 84 GLN A O 1
ATOM 690 N N . HIS A 1 85 ? 13.394 -8.282 -6.907 1.00 63.06 85 HIS A N 1
ATOM 691 C CA . HIS A 1 85 ? 13.926 -7.874 -5.593 1.00 63.06 85 HIS A CA 1
ATOM 692 C C . HIS A 1 85 ? 12.946 -7.680 -4.416 1.00 63.06 85 HIS A 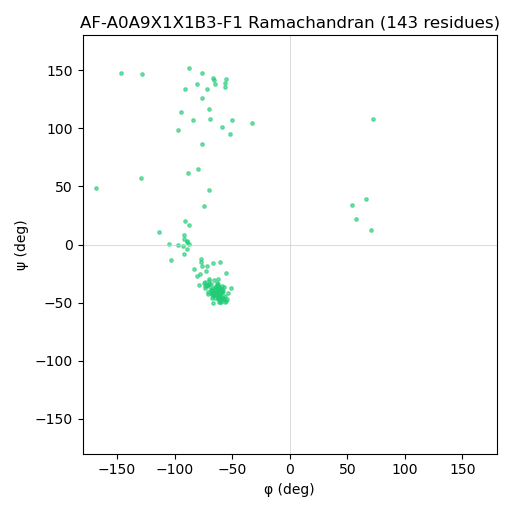C 1
ATOM 694 O O . HIS A 1 85 ? 13.158 -6.784 -3.591 1.00 63.06 85 HIS A O 1
ATOM 700 N N . ASN A 1 86 ? 11.927 -8.535 -4.271 1.00 84.69 86 ASN A N 1
ATOM 701 C CA . ASN A 1 86 ? 11.052 -8.585 -3.082 1.00 84.69 86 ASN A CA 1
ATOM 702 C C . ASN A 1 86 ? 10.330 -7.259 -2.762 1.00 84.69 86 ASN A C 1
ATOM 704 O O . ASN A 1 86 ? 9.910 -7.039 -1.627 1.00 84.69 86 ASN A O 1
ATOM 708 N N . THR A 1 87 ? 10.174 -6.371 -3.749 1.00 88.56 87 THR A N 1
ATOM 709 C CA . THR A 1 87 ? 9.578 -5.038 -3.569 1.00 88.56 87 THR A CA 1
ATOM 710 C C . THR A 1 87 ? 8.185 -5.124 -2.947 1.00 88.56 87 THR A C 1
ATOM 712 O O . THR A 1 87 ? 7.931 -4.488 -1.926 1.00 88.56 87 THR A O 1
ATOM 715 N N . TYR A 1 88 ? 7.323 -5.989 -3.492 1.00 88.25 88 TYR A N 1
ATOM 716 C CA . TYR A 1 88 ? 5.977 -6.215 -2.961 1.00 88.25 88 TYR A CA 1
ATOM 717 C C . TYR A 1 88 ? 5.979 -6.720 -1.518 1.00 88.25 88 TYR A C 1
ATOM 719 O O . TYR A 1 88 ? 5.202 -6.241 -0.709 1.00 88.25 88 TYR A O 1
ATOM 727 N N . GLN A 1 89 ? 6.890 -7.630 -1.158 1.00 91.31 89 GLN A N 1
ATOM 728 C CA . GLN A 1 89 ? 6.967 -8.158 0.210 1.00 91.31 89 GLN A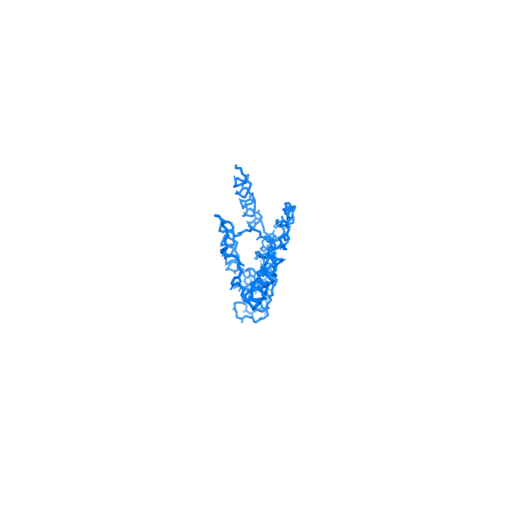 CA 1
ATOM 729 C C . GLN A 1 89 ? 7.340 -7.073 1.226 1.00 91.31 89 GLN A C 1
ATOM 731 O O . GLN A 1 89 ? 6.841 -7.078 2.351 1.00 91.31 89 GLN A O 1
ATOM 736 N N . LEU A 1 90 ? 8.219 -6.142 0.840 1.00 94.31 90 LEU A N 1
ATOM 737 C CA . LEU A 1 90 ? 8.602 -5.019 1.695 1.00 94.31 90 LEU A CA 1
ATOM 738 C C . LEU A 1 90 ? 7.432 -4.053 1.909 1.00 94.31 90 LEU A C 1
ATOM 740 O O . LEU A 1 90 ? 7.230 -3.586 3.030 1.00 94.31 90 LEU A O 1
ATOM 744 N N . ILE A 1 91 ? 6.669 -3.773 0.851 1.00 95.19 91 ILE A N 1
ATOM 745 C CA . ILE A 1 91 ? 5.484 -2.910 0.912 1.00 95.19 91 ILE A CA 1
ATOM 746 C C . ILE A 1 91 ? 4.385 -3.568 1.747 1.00 95.19 91 ILE A C 1
ATOM 748 O O . ILE A 1 91 ? 3.921 -2.951 2.703 1.00 95.19 91 ILE A O 1
ATOM 752 N N . ASP A 1 92 ? 4.051 -4.828 1.465 1.00 95.06 92 ASP A N 1
ATOM 753 C CA . ASP A 1 92 ? 3.065 -5.622 2.205 1.00 95.06 92 ASP A CA 1
ATOM 754 C C . ASP A 1 92 ? 3.389 -5.671 3.706 1.00 95.06 92 ASP A C 1
ATOM 756 O O . ASP A 1 92 ? 2.537 -5.389 4.552 1.00 95.06 92 ASP A O 1
ATOM 760 N N . SER A 1 93 ? 4.654 -5.940 4.050 1.00 96.94 93 SER A N 1
ATOM 761 C CA . SER A 1 93 ? 5.109 -5.981 5.445 1.00 96.94 93 SER A CA 1
ATOM 762 C C . SER A 1 93 ? 4.923 -4.637 6.151 1.00 96.94 93 SER A C 1
ATOM 764 O O . SER A 1 93 ? 4.488 -4.597 7.306 1.00 96.94 93 SER A O 1
ATOM 766 N N . LEU A 1 94 ? 5.242 -3.533 5.468 1.00 98.25 94 LEU A N 1
ATOM 767 C CA . LEU A 1 94 ? 5.088 -2.191 6.022 1.00 98.25 94 LEU A CA 1
ATOM 768 C C . LEU A 1 94 ? 3.610 -1.794 6.144 1.00 98.25 94 LEU A C 1
ATOM 770 O O . LEU A 1 94 ? 3.219 -1.240 7.169 1.00 98.25 94 LEU A O 1
ATOM 774 N N . ALA A 1 95 ? 2.781 -2.127 5.155 1.00 98.25 95 ALA A N 1
ATOM 775 C CA . ALA A 1 95 ? 1.341 -1.888 5.177 1.00 98.25 95 ALA A CA 1
ATOM 776 C C . ALA A 1 95 ? 0.660 -2.653 6.323 1.00 98.25 95 ALA A C 1
ATOM 778 O O . ALA A 1 95 ? -0.128 -2.089 7.084 1.00 98.25 95 ALA A O 1
ATOM 779 N N . LYS A 1 96 ? 1.035 -3.919 6.529 1.00 98.25 96 LYS A N 1
ATOM 780 C CA . LYS A 1 96 ? 0.563 -4.729 7.659 1.00 98.25 96 LYS A CA 1
ATOM 781 C C . LYS A 1 96 ? 0.940 -4.119 9.009 1.00 98.25 96 LYS A C 1
ATOM 783 O O . LYS A 1 96 ? 0.151 -4.183 9.952 1.00 98.25 96 LYS A O 1
ATOM 788 N N . LEU A 1 97 ? 2.139 -3.545 9.125 1.00 98.25 97 LEU A N 1
ATOM 789 C CA . LEU A 1 97 ? 2.556 -2.824 10.329 1.00 98.25 97 LEU A CA 1
ATOM 790 C C . LEU A 1 97 ? 1.744 -1.537 10.518 1.00 98.25 97 LEU A C 1
ATOM 792 O O . LEU A 1 97 ? 1.306 -1.267 11.634 1.00 98.25 97 LEU A O 1
ATOM 796 N N . ALA A 1 98 ? 1.504 -0.782 9.444 1.00 98.19 98 ALA A N 1
ATOM 797 C CA . ALA A 1 98 ? 0.696 0.432 9.488 1.00 98.19 98 ALA A CA 1
ATOM 798 C C . ALA A 1 98 ? -0.701 0.144 10.051 1.00 98.19 98 ALA A C 1
ATOM 800 O O . ALA A 1 98 ? -1.092 0.775 11.026 1.00 98.19 98 ALA A O 1
ATOM 801 N N . VAL A 1 99 ? -1.389 -0.883 9.541 1.00 98.06 99 VAL A N 1
ATOM 802 C CA . VAL A 1 99 ? -2.726 -1.290 10.014 1.00 98.06 99 VAL A CA 1
ATOM 803 C C . VAL A 1 99 ? -2.744 -1.654 11.498 1.00 98.06 99 VAL A C 1
ATOM 805 O O . VAL A 1 99 ? -3.681 -1.297 12.213 1.00 98.06 99 VAL A O 1
ATOM 808 N N . LYS A 1 100 ? -1.708 -2.346 11.987 1.00 97.44 100 LYS A N 1
ATOM 809 C CA . LYS A 1 100 ? -1.598 -2.706 13.411 1.00 97.44 100 LYS A CA 1
ATOM 810 C C . LYS A 1 100 ? -1.492 -1.480 14.318 1.00 97.44 100 LYS A C 1
ATOM 812 O O . LYS A 1 100 ? -2.049 -1.512 15.411 1.00 97.44 100 LYS A O 1
ATOM 817 N N . ASN A 1 101 ? -0.821 -0.433 13.844 1.00 97.00 101 ASN A N 1
ATOM 818 C CA . ASN A 1 101 ? -0.561 0.800 14.586 1.00 97.00 101 ASN A CA 1
ATOM 819 C C . ASN A 1 101 ? -1.684 1.842 14.456 1.00 97.00 101 ASN A C 1
ATOM 821 O O . ASN A 1 101 ? -1.564 2.931 15.010 1.00 97.00 101 ASN A O 1
ATOM 825 N N . ILE A 1 102 ? -2.759 1.550 13.713 1.00 96.31 102 ILE A N 1
ATOM 826 C CA . ILE A 1 102 ? -3.932 2.428 13.679 1.00 96.31 102 ILE A CA 1
ATOM 827 C C . ILE A 1 102 ? -4.622 2.325 15.034 1.00 96.31 102 ILE A C 1
ATOM 829 O O . ILE A 1 102 ? -5.109 1.256 15.413 1.00 96.31 102 ILE A O 1
ATOM 833 N N . GLU A 1 103 ? -4.667 3.439 15.753 1.00 92.94 103 GLU A N 1
ATOM 834 C CA . GLU A 1 103 ? -5.321 3.522 17.052 1.00 92.94 103 GLU A CA 1
ATOM 835 C C . GLU A 1 103 ? -6.810 3.864 16.913 1.00 92.94 103 GLU A C 1
ATOM 837 O O . GLU A 1 103 ? -7.213 4.510 15.940 1.00 92.94 103 GLU A O 1
ATOM 842 N N . PRO A 1 104 ? -7.657 3.435 17.865 1.00 90.56 104 PRO A N 1
ATOM 843 C CA . PRO A 1 104 ? -9.034 3.902 17.946 1.00 90.56 104 PRO A CA 1
ATOM 844 C C . PRO A 1 104 ? -9.097 5.429 18.036 1.00 90.56 104 PRO A C 1
ATOM 846 O O . PRO A 1 104 ? -8.273 6.057 18.703 1.00 90.56 104 PRO A O 1
ATOM 849 N N . ALA A 1 105 ? -10.094 6.028 17.389 1.00 83.62 105 ALA A N 1
ATOM 850 C CA . ALA A 1 105 ? -10.278 7.473 17.442 1.00 83.62 105 ALA A CA 1
ATOM 851 C C . ALA A 1 105 ? -10.619 7.940 18.874 1.00 83.62 105 ALA A C 1
ATOM 853 O O . ALA A 1 105 ? -11.425 7.317 19.563 1.00 83.62 105 ALA A O 1
ATOM 854 N N . GLN A 1 106 ? -10.019 9.053 19.306 1.00 80.25 106 GLN A N 1
ATOM 855 C CA . GLN A 1 106 ? -10.277 9.725 20.588 1.00 80.25 106 GLN A CA 1
ATOM 856 C C . GLN A 1 106 ? -10.567 11.217 20.338 1.00 80.25 106 GLN A C 1
ATOM 858 O O . GLN A 1 106 ? -9.934 11.786 19.446 1.00 80.25 106 GLN A O 1
ATOM 863 N N . PRO A 1 107 ? -11.428 11.897 21.122 1.00 68.00 107 PRO A N 1
ATOM 864 C CA . PRO A 1 107 ? -12.439 11.398 22.050 1.00 68.00 107 PRO A CA 1
ATOM 865 C C . PRO A 1 107 ? -13.803 11.397 21.344 1.00 68.00 107 PRO A C 1
ATOM 867 O O . PRO A 1 107 ? -14.456 12.432 21.222 1.00 68.00 107 PRO A O 1
ATOM 870 N N . ALA A 1 108 ? -14.230 10.254 20.828 1.00 64.56 108 ALA A N 1
ATOM 871 C CA . ALA A 1 108 ? -15.544 10.147 20.213 1.00 64.56 108 ALA A CA 1
ATOM 872 C C . ALA A 1 108 ? -16.114 8.752 20.445 1.00 64.56 108 ALA A C 1
ATOM 874 O O . ALA A 1 108 ? -15.366 7.778 20.533 1.00 64.56 108 ALA A O 1
ATOM 875 N N . ASP A 1 109 ? -17.439 8.690 20.568 1.00 69.81 109 ASP A N 1
ATOM 876 C CA . ASP A 1 109 ? -18.255 7.516 20.896 1.00 69.81 109 ASP A CA 1
ATOM 877 C C . ASP A 1 109 ? -18.299 6.482 19.751 1.00 69.81 109 ASP A C 1
ATOM 879 O O . ASP A 1 109 ? -19.340 6.003 19.320 1.00 69.81 109 ASP A O 1
ATOM 883 N N . TYR A 1 110 ? -17.138 6.163 19.183 1.00 82.81 110 TYR A N 1
ATOM 884 C CA . TYR A 1 110 ? -16.992 5.213 18.086 1.00 82.81 110 TYR A CA 1
ATOM 885 C C . TYR A 1 110 ? -16.827 3.776 18.586 1.00 82.81 110 TYR A C 1
ATOM 887 O O . TYR A 1 110 ? -16.368 2.927 17.827 1.00 82.81 110 TYR A O 1
ATOM 895 N N . GLU A 1 111 ? -17.167 3.487 19.846 1.00 86.25 111 GLU A N 1
ATOM 896 C CA . GLU A 1 111 ? -17.136 2.133 20.426 1.00 86.25 111 GLU A CA 1
ATOM 897 C C . GLU A 1 111 ? -15.764 1.440 20.277 1.00 86.25 111 GLU A C 1
ATOM 899 O O . GLU A 1 111 ? -15.668 0.237 20.041 1.00 86.25 111 GLU A O 1
ATOM 904 N N . GLY A 1 112 ? -14.672 2.210 20.339 1.00 84.69 112 GLY A N 1
ATOM 905 C CA . GLY A 1 112 ? -13.317 1.685 20.140 1.00 84.69 112 GLY A CA 1
ATOM 906 C C . GLY A 1 112 ? -12.991 1.272 18.697 1.00 84.69 112 GLY A C 1
ATOM 907 O O . GLY A 1 112 ? -11.964 0.628 18.465 1.00 84.69 112 GLY A O 1
ATOM 908 N N . LYS A 1 113 ? -13.821 1.640 17.711 1.00 89.94 113 LYS A N 1
ATOM 909 C CA . LYS A 1 113 ? -13.550 1.389 16.290 1.00 89.94 113 LYS A CA 1
ATOM 910 C C . LYS A 1 113 ? -12.328 2.177 15.825 1.00 89.94 113 LYS A C 1
ATOM 912 O O . LYS A 1 113 ? -12.099 3.331 16.194 1.00 89.94 113 LYS A O 1
ATOM 917 N N . LYS A 1 114 ? -11.544 1.526 14.970 1.00 93.50 114 LYS A N 1
ATOM 918 C CA . LYS A 1 114 ? -10.343 2.087 14.353 1.00 93.50 114 LYS A CA 1
ATOM 919 C C . LYS A 1 114 ? -10.705 2.751 13.020 1.00 93.50 114 LYS A C 1
ATOM 921 O O . LYS A 1 114 ? -11.409 2.131 12.218 1.00 93.50 114 LYS A O 1
ATOM 926 N N . PRO A 1 115 ? -10.221 3.971 12.734 1.00 94.75 115 PRO A N 1
ATOM 927 C CA . PRO A 1 115 ? -10.489 4.664 11.479 1.00 94.75 115 PRO A CA 1
ATOM 928 C C . PRO A 1 115 ? -9.570 4.130 10.368 1.00 94.75 115 PRO A C 1
ATOM 930 O O . PRO A 1 115 ? -8.713 4.843 9.854 1.00 94.75 115 PRO A O 1
ATOM 933 N N . TYR A 1 116 ? -9.726 2.854 10.002 1.00 95.94 116 TYR A N 1
ATOM 934 C CA . TYR A 1 116 ? -8.809 2.147 9.101 1.00 95.94 116 TYR A CA 1
ATOM 935 C C . TYR A 1 116 ? -8.578 2.854 7.762 1.00 95.94 116 TYR A C 1
ATOM 937 O O . TYR A 1 116 ? -7.442 2.939 7.307 1.00 95.94 116 TYR A O 1
ATOM 945 N N . MET A 1 117 ? -9.639 3.395 7.158 1.00 96.12 117 MET A N 1
ATOM 946 C CA . MET A 1 117 ? -9.536 4.146 5.905 1.00 96.12 117 MET A CA 1
ATOM 947 C C . MET A 1 117 ? -8.616 5.363 6.059 1.00 96.12 117 MET A C 1
ATOM 949 O O . MET A 1 117 ? -7.683 5.533 5.280 1.00 96.12 117 MET A O 1
ATOM 953 N N . LEU A 1 118 ? -8.841 6.171 7.101 1.00 95.94 118 LEU A N 1
ATOM 954 C CA . LEU A 1 118 ? -8.018 7.343 7.388 1.00 95.94 118 LEU A CA 1
ATOM 955 C C . LEU A 1 118 ? -6.571 6.936 7.677 1.00 95.94 118 LEU A C 1
ATOM 957 O O . LEU A 1 118 ? -5.656 7.488 7.082 1.00 95.94 118 LEU A O 1
ATOM 961 N N . GLY A 1 119 ? -6.361 5.905 8.498 1.00 97.62 119 GLY A N 1
ATOM 962 C CA . GLY A 1 119 ? -5.017 5.421 8.805 1.00 97.62 119 GLY A CA 1
ATOM 963 C C . GLY A 1 119 ? -4.263 4.887 7.579 1.00 97.62 119 GLY A C 1
ATOM 964 O O . GLY A 1 119 ? -3.053 5.081 7.472 1.00 97.62 119 GLY A O 1
ATOM 965 N N . CYS A 1 120 ? -4.953 4.273 6.614 1.00 98.19 120 CYS A N 1
ATOM 966 C CA . CYS A 1 120 ? -4.337 3.872 5.349 1.00 98.19 120 CYS A CA 1
ATOM 967 C C . CYS A 1 120 ? -4.017 5.066 4.432 1.00 98.19 120 CYS A C 1
ATOM 969 O O . CYS A 1 120 ? -2.980 5.054 3.767 1.00 98.19 120 CYS A O 1
ATOM 971 N N . ILE A 1 121 ? -4.841 6.120 4.437 1.00 98.44 121 ILE A N 1
ATOM 972 C CA . ILE A 1 121 ? -4.545 7.390 3.748 1.00 98.44 121 ILE A CA 1
ATOM 973 C C . ILE A 1 121 ? -3.341 8.095 4.396 1.00 98.44 121 ILE A C 1
ATOM 975 O O . ILE A 1 121 ? -2.462 8.600 3.694 1.00 98.44 121 ILE A O 1
ATOM 979 N N . ASP A 1 122 ? -3.245 8.089 5.724 1.00 98.31 122 ASP A N 1
ATOM 980 C CA . ASP A 1 122 ? -2.095 8.639 6.446 1.00 98.31 122 ASP A CA 1
ATOM 981 C C . ASP A 1 122 ? -0.821 7.844 6.141 1.00 98.31 122 ASP A C 1
ATOM 983 O O . ASP A 1 122 ? 0.243 8.418 5.896 1.00 98.31 122 ASP A O 1
ATOM 987 N N . PHE A 1 123 ? -0.926 6.513 6.079 1.00 98.56 123 PHE A N 1
ATOM 988 C CA . PHE A 1 123 ? 0.171 5.644 5.664 1.00 98.56 123 PHE A CA 1
ATOM 989 C C . PHE A 1 123 ? 0.642 5.944 4.233 1.00 98.56 123 PHE A C 1
ATOM 991 O O . PHE A 1 123 ? 1.849 6.053 3.998 1.00 98.56 123 PHE A O 1
ATOM 998 N N . TYR A 1 124 ? -0.282 6.148 3.297 1.00 98.38 124 TYR A N 1
ATOM 999 C CA . TYR A 1 124 ? 0.016 6.539 1.917 1.00 98.38 124 TYR A CA 1
ATOM 1000 C C . TYR A 1 124 ? 0.834 7.849 1.830 1.00 98.38 124 TYR A C 1
ATOM 1002 O O . TYR A 1 124 ? 1.759 7.971 1.019 1.00 98.38 124 TYR A O 1
ATOM 1010 N N . HIS A 1 125 ? 0.570 8.804 2.726 1.00 98.44 125 HIS A N 1
ATOM 1011 C CA . HIS A 1 125 ? 1.317 10.065 2.835 1.00 98.44 125 HIS A CA 1
ATOM 1012 C C . HIS A 1 125 ? 2.535 10.001 3.776 1.00 98.44 125 HIS A C 1
ATOM 1014 O O . HIS A 1 125 ? 3.209 11.010 3.998 1.00 98.44 125 HIS A O 1
ATOM 1020 N N . SER A 1 126 ? 2.838 8.838 4.352 1.00 98.44 126 SER A N 1
ATOM 1021 C CA . SER A 1 126 ? 3.817 8.736 5.431 1.00 98.44 126 SER A CA 1
ATOM 1022 C C . SER A 1 126 ? 5.272 8.836 4.961 1.00 98.44 126 SER A C 1
ATOM 1024 O O . SER A 1 126 ? 5.683 8.324 3.914 1.00 98.44 126 SER A O 1
ATOM 1026 N N . LYS A 1 127 ? 6.114 9.415 5.828 1.00 98.31 127 LYS A N 1
ATOM 1027 C CA . LYS A 1 127 ? 7.573 9.461 5.629 1.00 98.31 127 LYS A CA 1
ATOM 1028 C C . LYS A 1 127 ? 8.210 8.068 5.603 1.00 98.31 127 LYS A C 1
ATOM 1030 O O . LYS A 1 127 ? 9.244 7.892 4.958 1.00 98.31 127 LYS A O 1
ATOM 1035 N N . SER A 1 128 ? 7.638 7.093 6.313 1.00 98.00 128 SER A N 1
ATOM 1036 C CA . SER A 1 128 ? 8.141 5.715 6.346 1.00 98.00 128 SER A CA 1
ATOM 1037 C C . SER A 1 128 ? 7.973 5.040 4.985 1.00 98.00 128 SER A C 1
ATOM 1039 O O . SER A 1 128 ? 8.946 4.489 4.466 1.00 98.00 128 SER A O 1
ATOM 1041 N N . LEU A 1 129 ? 6.797 5.168 4.363 1.00 98.12 129 LEU A N 1
ATOM 1042 C CA . LEU A 1 129 ? 6.559 4.684 3.005 1.00 98.12 129 LEU A CA 1
ATOM 1043 C C . LEU A 1 129 ? 7.460 5.397 1.991 1.00 98.12 129 LEU A C 1
ATOM 1045 O O . LEU A 1 129 ? 8.128 4.745 1.186 1.00 98.12 129 LEU A O 1
ATOM 1049 N N . ASP A 1 130 ? 7.571 6.724 2.079 1.00 97.94 130 ASP A N 1
ATOM 1050 C CA . ASP A 1 130 ? 8.460 7.494 1.203 1.00 97.94 130 ASP A CA 1
ATOM 1051 C C . ASP A 1 130 ? 9.929 7.069 1.314 1.00 97.94 130 ASP A C 1
ATOM 1053 O O . ASP A 1 130 ? 10.659 7.071 0.316 1.00 97.94 130 ASP A O 1
ATOM 1057 N N . SER A 1 131 ? 10.372 6.706 2.518 1.00 97.50 131 SER A N 1
ATOM 1058 C CA . SER A 1 131 ? 11.733 6.229 2.776 1.00 97.50 131 SER A CA 1
ATOM 1059 C C . SER A 1 131 ? 11.956 4.835 2.198 1.00 97.50 131 SER A C 1
ATOM 1061 O O . SER A 1 131 ? 12.984 4.603 1.559 1.00 97.50 131 SER A O 1
ATOM 1063 N N . LEU A 1 132 ? 10.985 3.930 2.348 1.00 96.19 132 LEU A N 1
ATOM 1064 C CA . LEU A 1 132 ? 11.043 2.602 1.741 1.00 96.19 132 LEU A CA 1
ATOM 1065 C C . LEU A 1 132 ? 11.121 2.695 0.210 1.00 96.19 132 LEU A C 1
ATOM 1067 O O . LEU A 1 132 ? 11.984 2.062 -0.402 1.00 96.19 132 LEU A O 1
ATOM 1071 N N . ILE A 1 133 ? 10.292 3.540 -0.409 1.00 94.06 133 ILE A N 1
ATOM 1072 C CA . ILE A 1 133 ? 10.299 3.740 -1.865 1.00 94.06 133 ILE A CA 1
ATOM 1073 C C . ILE A 1 133 ? 11.656 4.266 -2.345 1.00 94.06 133 ILE A C 1
ATOM 1075 O O . ILE A 1 133 ? 12.187 3.760 -3.330 1.00 94.06 133 ILE A O 1
ATOM 1079 N N . LYS A 1 134 ? 12.287 5.204 -1.624 1.00 93.69 134 LYS A N 1
ATOM 1080 C CA . LYS A 1 134 ? 13.651 5.671 -1.955 1.00 93.69 134 LYS A CA 1
ATOM 1081 C C . LYS A 1 134 ? 14.680 4.535 -1.946 1.00 93.69 134 LYS A C 1
ATOM 1083 O O . LYS A 1 134 ? 15.583 4.514 -2.785 1.00 93.69 134 LYS A O 1
ATOM 1088 N N . VAL A 1 135 ? 14.566 3.591 -1.009 1.00 92.12 135 VAL A N 1
ATOM 1089 C CA . VAL A 1 135 ? 15.451 2.414 -0.944 1.00 92.12 135 VAL A CA 1
ATOM 1090 C C . VAL A 1 135 ? 15.227 1.496 -2.148 1.00 92.12 135 VAL A C 1
ATOM 1092 O O . VAL A 1 135 ? 16.202 1.062 -2.765 1.00 92.12 135 VAL A O 1
ATOM 1095 N N . ILE A 1 136 ? 13.968 1.246 -2.513 1.00 90.38 136 ILE A N 1
ATOM 1096 C CA . ILE A 1 136 ? 13.594 0.452 -3.694 1.00 90.38 136 ILE A CA 1
ATOM 1097 C C . ILE A 1 136 ? 14.130 1.107 -4.976 1.00 90.38 136 ILE A C 1
ATOM 1099 O O . ILE A 1 136 ? 14.825 0.458 -5.756 1.00 90.38 136 ILE A O 1
ATOM 1103 N N . GLU A 1 137 ? 13.897 2.409 -5.162 1.00 87.75 137 GLU A N 1
ATOM 1104 C CA . GLU A 1 137 ? 14.399 3.184 -6.306 1.00 87.75 137 GLU A CA 1
ATOM 1105 C C . GLU A 1 137 ? 15.928 3.088 -6.429 1.00 87.75 137 GLU A C 1
ATOM 1107 O O . GLU A 1 137 ? 16.458 2.873 -7.522 1.00 87.75 137 GLU A O 1
ATOM 1112 N N . LYS A 1 138 ? 16.657 3.214 -5.310 1.00 87.56 138 LYS A N 1
ATOM 1113 C CA . LYS A 1 138 ? 18.122 3.096 -5.292 1.00 87.56 138 LYS A CA 1
ATOM 1114 C C . LYS A 1 138 ? 18.585 1.695 -5.697 1.00 87.56 138 LYS A C 1
ATOM 1116 O O . LYS A 1 138 ? 19.550 1.584 -6.451 1.00 87.56 138 LYS A O 1
ATOM 1121 N N . ARG A 1 139 ? 17.905 0.644 -5.224 1.00 85.06 139 ARG A N 1
ATOM 1122 C CA . ARG A 1 139 ? 18.212 -0.750 -5.583 1.00 85.06 139 ARG A CA 1
ATOM 1123 C C . ARG A 1 139 ? 18.023 -0.983 -7.082 1.00 85.06 139 ARG A C 1
ATOM 1125 O O . ARG A 1 139 ? 18.936 -1.482 -7.730 1.00 85.06 139 ARG A O 1
ATOM 1132 N N . ASN A 1 140 ? 16.905 -0.525 -7.639 1.00 77.12 140 ASN A N 1
ATOM 1133 C CA . ASN A 1 140 ? 16.579 -0.721 -9.053 1.00 77.12 140 ASN A CA 1
ATOM 1134 C C . ASN A 1 140 ? 17.548 0.013 -9.998 1.00 77.12 140 ASN A C 1
ATOM 1136 O O . ASN A 1 140 ? 17.832 -0.475 -11.087 1.00 77.12 140 ASN A O 1
ATOM 1140 N N . ARG A 1 141 ? 18.111 1.159 -9.582 1.00 75.00 141 ARG A N 1
ATOM 1141 C CA . ARG A 1 141 ? 19.181 1.845 -10.337 1.00 75.00 141 ARG A CA 1
ATOM 1142 C C . ARG A 1 141 ? 20.513 1.093 -10.310 1.00 75.00 141 ARG A C 1
ATOM 1144 O O . ARG A 1 141 ? 21.279 1.207 -11.259 1.00 75.00 141 ARG A O 1
ATOM 1151 N N . GLY A 1 142 ? 20.801 0.370 -9.227 1.00 65.50 142 GLY 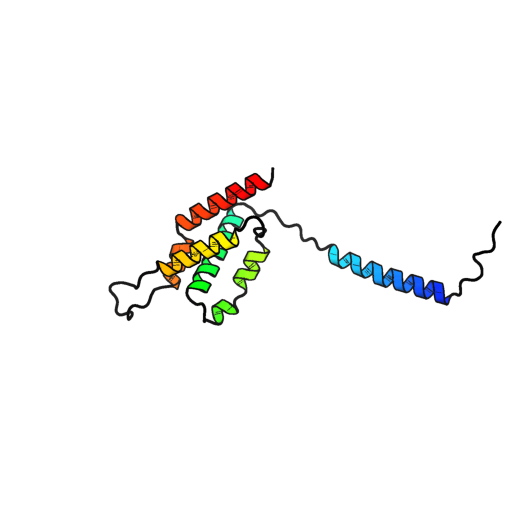A N 1
ATOM 1152 C CA . GLY A 1 142 ? 22.007 -0.451 -9.099 1.00 65.50 142 GLY A CA 1
ATOM 1153 C C . GLY A 1 142 ? 21.967 -1.706 -9.971 1.00 65.50 142 GLY A C 1
ATOM 1154 O O . GLY A 1 142 ? 22.996 -2.071 -10.520 1.00 65.50 142 GLY A O 1
ATOM 1155 N N . SER A 1 143 ? 20.788 -2.312 -10.148 1.00 59.03 143 SER A N 1
ATOM 1156 C CA . SER A 1 143 ? 20.599 -3.524 -10.963 1.00 59.03 143 SER A CA 1
ATOM 1157 C C . SER A 1 143 ? 20.593 -3.287 -12.482 1.00 59.03 143 SER A C 1
ATOM 1159 O O . SER A 1 143 ? 20.645 -4.251 -13.236 1.00 59.03 143 SER A O 1
ATOM 1161 N N . LYS A 1 144 ? 20.497 -2.029 -12.946 1.00 57.97 144 LYS A N 1
ATOM 1162 C CA . LYS A 1 144 ? 20.559 -1.660 -14.378 1.00 57.97 144 LYS A CA 1
ATOM 1163 C C . LYS A 1 144 ? 21.994 -1.373 -14.881 1.00 57.97 144 LYS A C 1
ATOM 1165 O O . LYS A 1 144 ? 22.142 -0.970 -16.033 1.00 57.97 144 LYS A O 1
ATOM 1170 N N . LYS A 1 145 ? 23.023 -1.512 -14.035 1.00 47.59 145 LYS A N 1
ATOM 1171 C CA . LYS A 1 145 ? 24.449 -1.416 -14.408 1.00 47.59 145 LYS A CA 1
ATOM 1172 C C . LYS A 1 145 ? 25.059 -2.801 -14.535 1.00 47.59 145 LYS A C 1
ATOM 1174 O O . LYS A 1 145 ? 25.932 -2.941 -15.414 1.00 47.59 145 LYS A O 1
#

pLDDT: mean 81.18, std 16.14, range [46.41, 98.56]

InterPro domains:
  IPR032032 Type VI secretion system (T6SS), amidase immunity protein [PF16695] (48-133)
  IPR038314 T6SS superfamily [G3DSA:1.20.120.1620] (40-138)

Radius of gyration: 26.93 Å; Cα contacts (8 Å, |Δi|>4): 86; chains: 1; bounding box: 43×52×83 Å

Organism: NCBI:txid2932774

Nearest PDB structures (foldseek):
  3zib-assembly1_B  TM=7.746E-01  e=1.483E-02  Serratia marcescens
  4b6i-assembly2_B  TM=8.020E-01  e=2.406E-01  Serratia marcescens
  8cjb-assembly1_A  TM=2.773E-01  e=6.097E+00  Carboxydothermus hydrogenoformans Z-2901

Mean predicted aligned error: 12.33 Å